Protein AF-A0A0L8C1Y3-F1 (afdb_monomer_lite)

InterPro domains:
  IPR029058 Alpha/Beta hydrolase fold [SSF53474] (23-76)

Secondary structure (DSSP, 8-state):
--HHHHHHHHHHHHHHHHHHT-PPP--EEEEE--TT--GGGGHHHHHHHHTTT-EEEEE----S-HHHHHHHHHHH--

Foldseek 3Di:
DPVVVVVVVVVVVVVVVVVVPPDPDQQEAEAEDDPPDAQPVCVVVCVVSVVVVHHYHYFDQPPPDPVSSVVSSVVSDD

Structure (mmCIF, N/CA/C/O backbone):
data_AF-A0A0L8C1Y3-F1
#
_entry.id   AF-A0A0L8C1Y3-F1
#
loop_
_atom_site.group_PDB
_atom_site.id
_atom_site.type_symbol
_atom_site.label_atom_id
_atom_site.label_alt_id
_atom_site.label_comp_id
_atom_site.label_asym_id
_atom_site.label_entity_id
_atom_site.label_seq_id
_atom_site.pdbx_PDB_ins_code
_atom_site.Cartn_x
_atom_site.Cartn_y
_atom_site.Cartn_z
_atom_site.occupancy
_atom_site.B_iso_or_equiv
_atom_site.auth_seq_id
_atom_site.auth_comp_id
_atom_site.auth_asym_id
_atom_site.auth_atom_id
_atom_site.pdbx_PDB_model_num
ATOM 1 N N . MET A 1 1 ? -58.012 -21.098 5.233 1.00 57.53 1 MET A N 1
ATOM 2 C CA . MET A 1 1 ? -56.878 -20.885 6.159 1.00 57.53 1 MET A CA 1
ATOM 3 C C . MET A 1 1 ? -55.528 -20.834 5.422 1.00 57.53 1 MET A C 1
ATOM 5 O O . MET A 1 1 ? -54.493 -21.042 6.030 1.00 57.53 1 MET A O 1
ATOM 9 N N . ASN A 1 2 ? -55.506 -20.531 4.114 1.00 53.41 2 ASN A N 1
ATOM 10 C CA . ASN A 1 2 ? -54.396 -20.974 3.252 1.00 53.41 2 ASN A CA 1
ATOM 11 C C . ASN A 1 2 ? -53.594 -19.785 2.699 1.00 53.41 2 ASN A C 1
ATOM 13 O O . ASN A 1 2 ? -52.411 -19.904 2.419 1.00 53.41 2 ASN A O 1
ATOM 17 N N . ARG A 1 3 ? -54.213 -18.597 2.634 1.00 53.38 3 ARG A N 1
ATOM 18 C CA . ARG A 1 3 ? -53.574 -17.368 2.141 1.00 53.38 3 ARG A CA 1
ATOM 19 C C . ARG A 1 3 ? -52.528 -16.806 3.107 1.00 53.38 3 ARG A C 1
ATOM 21 O O . ARG A 1 3 ? -51.608 -16.149 2.653 1.00 53.38 3 ARG A O 1
ATOM 28 N N . ARG A 1 4 ? -52.663 -17.076 4.415 1.00 51.94 4 ARG A N 1
ATOM 29 C CA . ARG A 1 4 ? -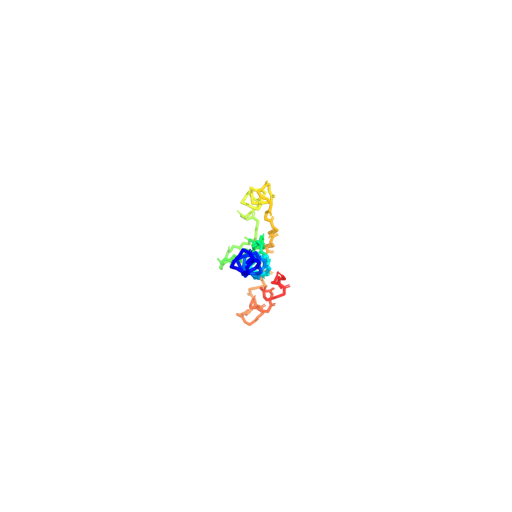51.724 -16.617 5.458 1.00 51.94 4 ARG A CA 1
ATOM 30 C C . ARG A 1 4 ? -50.451 -17.468 5.538 1.00 51.94 4 ARG A C 1
ATOM 32 O O . ARG A 1 4 ? -49.408 -16.938 5.893 1.00 51.94 4 ARG A O 1
ATOM 39 N N . LEU A 1 5 ? -50.524 -18.753 5.171 1.00 55.34 5 LEU A N 1
ATOM 40 C CA . LEU A 1 5 ? -49.336 -19.610 5.066 1.00 55.34 5 LEU A CA 1
ATOM 41 C C . LEU A 1 5 ? -48.491 -19.253 3.831 1.00 55.34 5 LEU A C 1
ATOM 43 O O . LEU A 1 5 ? -47.267 -19.254 3.910 1.00 55.34 5 LEU A O 1
ATOM 47 N N . SER A 1 6 ? -49.126 -18.880 2.714 1.00 55.94 6 SER A N 1
ATOM 48 C CA . SER A 1 6 ? -48.420 -18.480 1.488 1.00 55.94 6 SER A CA 1
ATOM 49 C C . SER A 1 6 ? -47.649 -17.159 1.623 1.00 55.94 6 SER A C 1
ATOM 51 O O . SER A 1 6 ? -46.555 -17.044 1.076 1.00 55.94 6 SER A O 1
ATOM 53 N N . THR A 1 7 ? -48.163 -16.174 2.370 1.00 56.56 7 THR A N 1
ATOM 54 C CA . THR A 1 7 ? -47.435 -14.916 2.638 1.00 56.56 7 THR A CA 1
ATOM 55 C C . THR A 1 7 ? -46.237 -15.109 3.564 1.00 56.56 7 THR A C 1
ATOM 57 O O . THR A 1 7 ? -45.225 -14.439 3.380 1.00 56.56 7 THR A O 1
ATOM 60 N N . LEU A 1 8 ? -46.320 -16.037 4.525 1.00 58.72 8 LEU A N 1
ATOM 61 C CA . LEU A 1 8 ? -45.202 -16.357 5.419 1.00 58.72 8 LEU A CA 1
ATOM 62 C C . LEU A 1 8 ? -44.045 -17.028 4.665 1.00 58.72 8 LEU A C 1
ATOM 64 O O . LEU A 1 8 ? -42.887 -16.685 4.883 1.00 58.72 8 LEU A O 1
ATOM 68 N N . ALA A 1 9 ? -44.364 -17.944 3.746 1.00 58.69 9 ALA A N 1
ATOM 69 C CA . ALA A 1 9 ? -43.366 -18.615 2.918 1.00 58.69 9 ALA A CA 1
ATOM 70 C C . ALA A 1 9 ? -42.638 -17.629 1.986 1.00 58.69 9 ALA A C 1
ATOM 72 O O . ALA A 1 9 ? -41.414 -17.655 1.908 1.00 58.69 9 ALA A O 1
ATOM 73 N N . LEU A 1 10 ? -43.359 -16.707 1.337 1.00 58.56 10 LEU A N 1
ATOM 74 C CA . LEU A 1 10 ? -42.746 -15.715 0.444 1.00 58.56 10 LEU A CA 1
ATOM 75 C C . LEU A 1 10 ? -41.827 -14.731 1.192 1.00 58.56 10 LEU A C 1
ATOM 77 O O . LEU A 1 10 ? -40.740 -14.429 0.706 1.00 58.56 10 LEU A O 1
ATOM 81 N N . ALA A 1 11 ? -42.221 -14.292 2.393 1.00 59.06 11 ALA A N 1
ATOM 82 C CA . ALA A 1 11 ? -41.400 -13.422 3.240 1.00 59.06 11 ALA A CA 1
ATOM 83 C C . ALA A 1 11 ? -40.104 -14.106 3.723 1.00 59.06 11 ALA A C 1
ATOM 85 O O . ALA A 1 11 ? -39.066 -13.454 3.851 1.00 59.06 11 ALA A O 1
ATOM 86 N N . PHE A 1 12 ? -40.148 -15.425 3.946 1.00 58.59 12 PHE A N 1
ATOM 87 C CA . PHE A 1 12 ? -38.983 -16.223 4.332 1.00 58.59 12 PHE A CA 1
ATOM 88 C C . PHE A 1 12 ? -38.002 -16.437 3.168 1.00 58.59 12 PHE A C 1
ATOM 90 O O . PHE A 1 12 ? -36.793 -16.423 3.364 1.00 58.59 12 PHE A O 1
ATOM 97 N N . PHE A 1 13 ? -38.496 -16.575 1.934 1.00 57.78 13 PHE A N 1
ATOM 98 C CA . PHE A 1 13 ? -37.625 -16.669 0.756 1.00 57.78 13 PHE A CA 1
ATOM 99 C C . PHE A 1 13 ? -36.914 -15.343 0.438 1.00 57.78 13 PHE A C 1
ATOM 101 O O . PHE A 1 13 ? -35.752 -15.353 0.038 1.00 57.78 13 PHE A O 1
ATOM 108 N N . THR A 1 14 ? -37.561 -14.193 0.659 1.00 58.53 14 THR A N 1
ATOM 109 C CA . THR A 1 14 ? -36.935 -12.879 0.424 1.00 58.53 14 THR A CA 1
ATOM 110 C C . THR A 1 14 ? -35.829 -12.531 1.423 1.00 58.53 14 THR A C 1
ATOM 112 O O . THR A 1 14 ? -34.855 -11.883 1.043 1.00 58.53 14 THR A O 1
ATOM 115 N N . SER A 1 15 ? -35.929 -12.970 2.682 1.00 59.72 15 SER A N 1
ATOM 116 C CA . SER A 1 15 ? -34.911 -12.676 3.702 1.00 59.72 15 SER A CA 1
ATOM 117 C C . SER A 1 15 ? -33.609 -13.456 3.487 1.00 59.72 15 SER A C 1
ATOM 119 O O . SER A 1 15 ? -32.531 -12.924 3.744 1.00 59.72 15 SER A O 1
ATOM 121 N N . VAL A 1 16 ? -33.689 -14.681 2.957 1.00 61.03 16 VAL A N 1
ATOM 122 C CA . VAL A 1 16 ? -32.514 -15.517 2.651 1.00 61.03 16 VAL A CA 1
ATOM 123 C C . VAL A 1 16 ? -31.694 -14.937 1.492 1.00 61.03 16 VAL A C 1
ATOM 125 O O . VAL A 1 16 ? -30.466 -14.920 1.559 1.00 61.03 16 VAL A O 1
ATOM 128 N N . ILE A 1 17 ? -32.349 -14.393 0.458 1.00 60.81 17 ILE A N 1
ATOM 129 C CA . ILE A 1 17 ? -31.660 -13.751 -0.678 1.00 60.81 17 ILE A CA 1
ATOM 130 C C . ILE A 1 17 ? -30.980 -12.444 -0.240 1.00 60.81 17 ILE A C 1
ATOM 132 O O . ILE A 1 17 ? -29.853 -12.175 -0.648 1.00 60.81 17 ILE A O 1
ATOM 136 N N . ALA A 1 18 ? -31.625 -11.654 0.624 1.00 59.75 18 ALA A N 1
ATOM 137 C CA . ALA A 1 18 ? -31.055 -10.407 1.138 1.00 59.75 18 ALA A CA 1
ATOM 138 C C . ALA A 1 18 ? -29.792 -10.634 1.994 1.00 59.75 18 ALA A C 1
ATOM 140 O O . ALA A 1 18 ? -28.838 -9.872 1.876 1.00 59.75 18 ALA A O 1
ATOM 141 N N . PHE A 1 19 ? -29.748 -11.706 2.795 1.00 59.00 19 PHE A N 1
ATOM 142 C CA . PHE A 1 19 ? -28.552 -12.084 3.562 1.00 59.00 19 PHE A CA 1
ATOM 143 C C . PHE A 1 19 ? -27.387 -12.538 2.671 1.00 59.00 19 PHE A C 1
ATOM 145 O O . PHE A 1 19 ? -26.235 -12.231 2.963 1.00 59.00 19 PHE A O 1
ATOM 152 N N . ALA A 1 20 ? -27.675 -13.245 1.575 1.00 60.56 20 ALA A N 1
ATOM 153 C CA . ALA A 1 20 ? -26.654 -13.695 0.627 1.00 60.56 20 ALA A CA 1
ATOM 154 C C . ALA A 1 20 ? -26.090 -12.554 -0.243 1.00 60.56 20 ALA A C 1
ATOM 156 O O . ALA A 1 20 ? -24.986 -12.667 -0.768 1.00 60.56 20 ALA A O 1
ATOM 157 N N . ALA A 1 21 ? -26.840 -11.458 -0.394 1.00 60.50 21 ALA A N 1
ATOM 158 C CA . ALA A 1 21 ? -26.466 -10.303 -1.207 1.00 60.50 21 ALA A CA 1
ATOM 159 C C . ALA A 1 21 ? -25.670 -9.229 -0.444 1.00 60.50 21 ALA A C 1
ATOM 161 O O . ALA A 1 21 ? -25.319 -8.203 -1.032 1.00 60.50 21 ALA A O 1
ATOM 162 N N . GLN A 1 22 ? -25.373 -9.435 0.844 1.00 65.50 22 GLN A N 1
ATOM 163 C CA . GLN A 1 22 ? -24.526 -8.519 1.599 1.00 65.50 22 GLN A CA 1
ATOM 164 C C . GLN A 1 22 ? -23.077 -8.673 1.112 1.00 65.50 22 GLN A C 1
ATOM 166 O O . GLN A 1 22 ? -22.316 -9.498 1.613 1.00 65.50 22 GLN A O 1
ATOM 171 N N . ALA A 1 23 ? -22.706 -7.900 0.090 1.00 68.06 23 ALA A N 1
ATOM 172 C CA . ALA A 1 23 ? -21.325 -7.809 -0.358 1.00 68.06 23 ALA A CA 1
ATOM 173 C C . ALA A 1 23 ? -20.440 -7.424 0.836 1.00 68.06 23 ALA A C 1
ATOM 175 O O . ALA A 1 23 ? -20.777 -6.506 1.591 1.00 68.06 23 ALA A O 1
ATOM 176 N N . ALA A 1 24 ? -19.334 -8.147 1.017 1.00 74.94 24 ALA A N 1
ATOM 177 C CA . ALA A 1 24 ? -18.363 -7.824 2.050 1.00 74.94 24 ALA A CA 1
ATOM 178 C C . ALA A 1 24 ? -17.890 -6.376 1.870 1.00 74.94 24 ALA A C 1
ATOM 180 O O . ALA A 1 24 ? -17.659 -5.915 0.750 1.00 74.94 24 ALA A O 1
ATOM 181 N N . GLU A 1 25 ? -17.771 -5.649 2.977 1.00 86.00 25 GLU A N 1
ATOM 182 C CA . GLU A 1 25 ? -17.306 -4.270 2.938 1.00 86.00 25 GLU A CA 1
ATOM 183 C C . GLU A 1 25 ? -15.845 -4.227 2.458 1.00 86.00 25 GLU A C 1
ATOM 185 O O . GLU A 1 25 ? -14.970 -4.863 3.047 1.00 86.00 25 GLU A O 1
ATOM 190 N N . VAL A 1 26 ? -15.569 -3.480 1.383 1.00 90.38 26 VAL A N 1
ATOM 191 C CA . VAL A 1 26 ? -14.207 -3.332 0.848 1.00 90.38 26 VAL A CA 1
ATOM 192 C C . VAL A 1 26 ? -13.428 -2.359 1.729 1.00 90.38 26 VAL A C 1
ATOM 194 O O . VAL A 1 26 ? -13.723 -1.164 1.765 1.00 90.38 26 VAL A O 1
ATOM 197 N N . LYS A 1 27 ? -12.420 -2.876 2.436 1.00 94.88 27 LYS A N 1
ATOM 198 C CA . LYS A 1 27 ? -11.578 -2.104 3.364 1.00 94.88 27 LYS A CA 1
ATOM 199 C C . LYS A 1 27 ? -10.102 -2.031 2.968 1.00 94.88 27 LYS A C 1
ATOM 201 O O . LYS A 1 27 ? -9.335 -1.382 3.673 1.00 94.88 27 LYS A O 1
ATOM 206 N N . ASN A 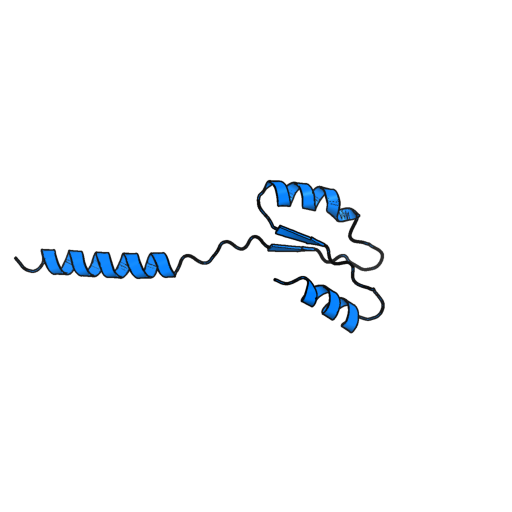1 28 ? -9.704 -2.645 1.857 1.00 96.00 28 ASN A N 1
ATOM 207 C CA . ASN A 1 28 ? -8.310 -2.672 1.414 1.00 96.00 28 ASN A CA 1
ATOM 208 C C . ASN A 1 28 ? -8.007 -1.452 0.532 1.00 96.00 28 ASN A C 1
ATOM 210 O O . ASN A 1 28 ? -8.735 -1.169 -0.419 1.00 96.00 28 ASN A O 1
ATOM 214 N N . ILE A 1 29 ? -6.929 -0.731 0.839 1.00 96.69 29 ILE A N 1
ATOM 215 C CA . ILE A 1 29 ? -6.440 0.418 0.071 1.00 96.69 29 ILE A CA 1
ATOM 216 C C . ILE A 1 29 ? -4.988 0.150 -0.311 1.00 96.69 29 ILE A C 1
ATOM 218 O O . ILE A 1 29 ? -4.131 -0.011 0.555 1.00 96.69 29 ILE A O 1
ATOM 222 N N . VAL A 1 30 ? -4.699 0.153 -1.611 1.00 96.94 30 VAL A N 1
ATOM 223 C CA . VAL A 1 30 ? -3.332 0.063 -2.134 1.00 96.94 30 VAL A CA 1
ATOM 224 C C . VAL A 1 30 ? -2.909 1.443 -2.624 1.00 96.94 30 VAL A C 1
ATOM 226 O O . VAL A 1 30 ? -3.550 2.018 -3.502 1.00 96.94 30 VAL A O 1
ATOM 229 N N . ILE A 1 31 ? -1.837 1.982 -2.046 1.00 96.50 31 ILE A N 1
ATOM 230 C CA . ILE A 1 31 ? -1.265 3.274 -2.424 1.00 96.50 31 ILE A CA 1
ATOM 231 C C . ILE A 1 31 ? -0.027 3.025 -3.280 1.00 96.50 31 ILE A C 1
ATOM 233 O O . ILE A 1 31 ? 0.937 2.405 -2.833 1.00 96.50 31 ILE A O 1
ATOM 237 N N . VAL A 1 32 ? -0.055 3.546 -4.503 1.00 95.81 32 VAL A N 1
ATOM 238 C CA . VAL A 1 32 ? 1.020 3.435 -5.490 1.00 95.81 32 VAL A CA 1
ATOM 239 C C . VAL A 1 32 ? 1.525 4.843 -5.792 1.00 95.81 32 VAL A C 1
ATOM 241 O O . VAL A 1 32 ? 0.753 5.698 -6.227 1.00 95.81 32 VAL A O 1
ATOM 244 N N . HIS A 1 33 ? 2.797 5.119 -5.509 1.00 93.25 3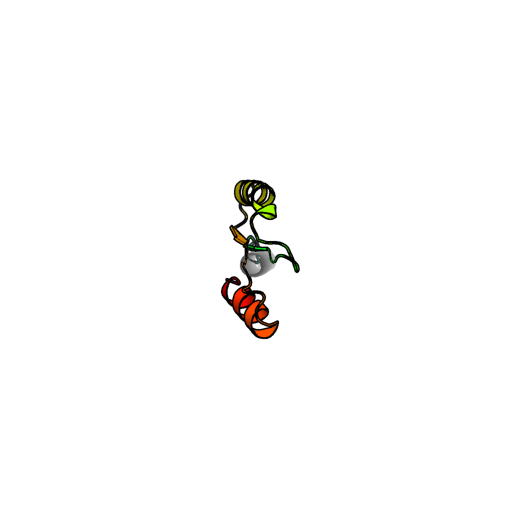3 HIS A N 1
ATOM 245 C CA . HIS A 1 33 ? 3.368 6.449 -5.727 1.00 93.25 33 HIS A CA 1
ATOM 246 C C . HIS A 1 33 ? 3.731 6.684 -7.205 1.00 93.25 33 HIS A C 1
ATOM 248 O O . HIS A 1 33 ? 3.940 5.747 -7.975 1.00 93.25 33 HIS A O 1
ATOM 254 N N . GLY A 1 34 ? 3.818 7.958 -7.599 1.00 87.19 34 GLY A N 1
ATOM 255 C CA . GLY A 1 34 ? 4.282 8.365 -8.928 1.00 87.19 34 GLY A CA 1
ATOM 256 C C . GLY A 1 34 ? 5.810 8.381 -9.060 1.00 87.19 34 GLY A C 1
ATOM 257 O O . GLY A 1 34 ? 6.540 8.088 -8.109 1.00 87.19 34 GLY A O 1
ATOM 258 N N . ALA A 1 35 ? 6.295 8.763 -10.244 1.00 81.94 35 ALA A N 1
ATOM 259 C CA . ALA A 1 35 ? 7.723 8.928 -10.508 1.00 81.94 35 ALA A CA 1
ATOM 260 C C . ALA A 1 35 ? 8.349 10.009 -9.603 1.00 81.94 35 ALA A C 1
ATOM 262 O O . ALA A 1 35 ? 7.709 11.018 -9.311 1.00 81.94 35 A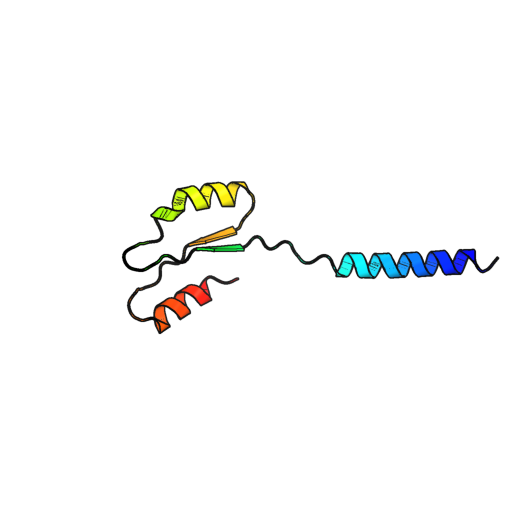LA A O 1
ATOM 263 N N . LEU A 1 36 ? 9.611 9.802 -9.200 1.00 80.50 36 LEU A N 1
ATOM 264 C CA . LEU A 1 36 ? 10.409 10.691 -8.331 1.00 80.50 36 LEU A CA 1
ATOM 265 C C . LEU A 1 36 ? 9.930 10.815 -6.869 1.00 80.50 36 LEU A C 1
ATOM 267 O O . LEU A 1 36 ? 10.496 11.603 -6.114 1.00 80.50 36 LEU A O 1
ATOM 271 N N . ALA A 1 37 ? 8.923 10.041 -6.463 1.00 89.25 37 ALA A N 1
ATOM 272 C CA . ALA A 1 37 ? 8.449 9.949 -5.084 1.00 89.25 37 ALA A CA 1
ATOM 273 C C . ALA A 1 37 ? 8.728 8.559 -4.491 1.00 89.25 37 ALA A C 1
ATOM 275 O O . ALA A 1 37 ? 9.093 7.624 -5.204 1.00 89.25 37 ALA A O 1
ATOM 276 N N . ASP A 1 38 ? 8.502 8.429 -3.188 1.00 90.12 38 ASP A N 1
ATOM 277 C CA . ASP A 1 38 ? 8.414 7.152 -2.489 1.00 90.12 38 ASP A CA 1
ATOM 278 C C . ASP A 1 38 ? 7.139 7.098 -1.625 1.00 90.12 38 ASP A C 1
ATOM 280 O O . ASP A 1 38 ? 6.327 8.029 -1.575 1.00 90.12 38 ASP A O 1
ATOM 284 N N . GLY A 1 39 ? 6.949 5.979 -0.937 1.00 90.31 39 GLY A N 1
ATOM 285 C CA . GLY A 1 39 ? 5.817 5.730 -0.060 1.00 90.31 39 GLY A CA 1
ATOM 286 C C . GLY A 1 39 ? 5.795 6.571 1.220 1.00 90.31 39 GLY A C 1
ATOM 287 O O . GLY A 1 39 ? 4.761 6.625 1.885 1.00 90.31 39 GLY A O 1
ATOM 288 N N . SER A 1 40 ? 6.890 7.246 1.588 1.00 92.38 40 SER A N 1
ATOM 289 C CA . SER A 1 40 ? 7.000 7.931 2.883 1.00 92.38 40 SER A CA 1
ATOM 290 C C . SER A 1 40 ? 6.012 9.094 3.026 1.00 92.38 40 SER A C 1
ATOM 292 O O . SER A 1 40 ? 5.460 9.302 4.110 1.00 92.38 40 SER A O 1
ATOM 294 N N . GLY A 1 41 ? 5.694 9.783 1.921 1.00 92.75 41 GLY A N 1
ATOM 295 C CA . GLY A 1 41 ? 4.730 10.889 1.884 1.00 92.75 41 GLY A CA 1
ATOM 296 C C . GLY A 1 41 ? 3.296 10.498 2.267 1.00 92.75 41 GLY A C 1
ATOM 297 O O . GLY A 1 41 ? 2.477 11.361 2.572 1.00 92.75 41 GLY A O 1
ATOM 298 N N . TRP A 1 42 ? 2.991 9.200 2.311 1.00 95.06 42 TRP A N 1
ATOM 299 C CA . TRP A 1 42 ? 1.653 8.676 2.591 1.00 95.06 42 TRP A CA 1
ATOM 300 C C . TRP A 1 42 ? 1.452 8.225 4.036 1.00 95.06 42 TRP A C 1
ATOM 302 O O . TRP A 1 42 ? 0.374 7.733 4.380 1.00 95.06 42 TRP A O 1
ATOM 312 N N . ARG A 1 43 ? 2.449 8.411 4.909 1.00 94.25 43 ARG A N 1
ATOM 313 C CA . ARG A 1 43 ? 2.383 7.952 6.302 1.00 94.25 43 ARG A CA 1
ATOM 314 C C . ARG A 1 43 ? 1.191 8.539 7.062 1.00 94.25 43 ARG A C 1
ATOM 316 O O . ARG A 1 43 ? 0.405 7.793 7.634 1.00 94.25 43 ARG A O 1
ATOM 323 N N . GLN A 1 44 ? 1.007 9.859 7.010 1.00 96.88 44 GLN A N 1
ATOM 324 C CA . GLN A 1 44 ? -0.094 10.520 7.720 1.00 96.88 44 GLN A CA 1
ATOM 325 C C . GLN A 1 44 ? -1.469 10.075 7.195 1.00 96.88 44 GLN A C 1
ATOM 327 O O . GLN A 1 44 ? -2.391 9.853 7.978 1.00 96.88 44 GLN A O 1
ATOM 332 N N . ALA A 1 45 ? -1.612 9.919 5.875 1.00 96.62 45 ALA A N 1
ATOM 333 C CA . ALA A 1 45 ? -2.848 9.428 5.267 1.00 96.62 45 ALA A CA 1
ATOM 334 C C . ALA A 1 45 ? -3.150 7.985 5.698 1.00 96.62 45 ALA A C 1
ATOM 336 O O . ALA A 1 45 ? -4.286 7.678 6.055 1.00 96.62 45 ALA A O 1
ATOM 337 N N . THR A 1 46 ? -2.124 7.133 5.732 1.00 97.44 46 THR A N 1
ATOM 338 C CA . THR A 1 46 ? -2.213 5.742 6.193 1.00 97.44 46 THR A CA 1
ATOM 339 C C . THR A 1 46 ? -2.714 5.673 7.629 1.00 97.44 46 THR A C 1
ATOM 341 O O . THR A 1 46 ? -3.731 5.038 7.882 1.00 97.44 46 THR A O 1
ATOM 344 N N . GLU A 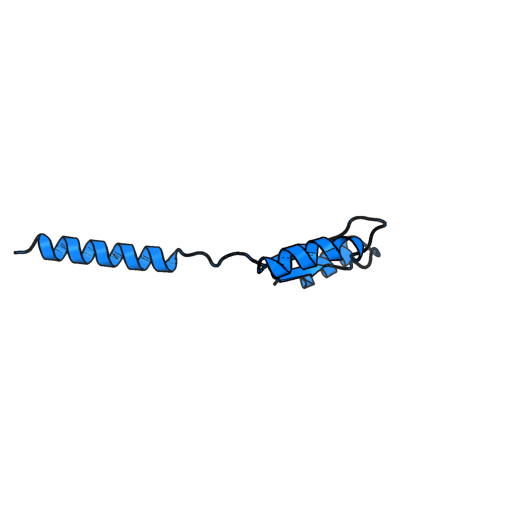1 47 ? -2.112 6.435 8.545 1.00 97.88 47 GLU A N 1
ATOM 345 C CA . GLU A 1 47 ? -2.541 6.471 9.949 1.00 97.88 47 GLU A CA 1
ATOM 346 C C . GLU A 1 47 ? -4.006 6.916 10.113 1.00 97.88 47 GLU A C 1
ATOM 348 O O . GLU A 1 47 ? -4.724 6.418 10.983 1.00 97.88 47 GLU A O 1
ATOM 353 N N . ILE A 1 48 ? -4.478 7.865 9.296 1.00 98.44 48 ILE A N 1
ATOM 354 C CA . ILE A 1 48 ? -5.878 8.320 9.318 1.00 98.44 48 ILE A CA 1
ATOM 355 C C . ILE A 1 48 ? -6.822 7.219 8.819 1.00 98.44 48 ILE A C 1
ATOM 357 O O . ILE A 1 48 ? -7.903 7.039 9.384 1.00 98.44 48 ILE A O 1
ATOM 361 N N . LEU A 1 49 ? -6.443 6.507 7.759 1.00 98.00 49 LEU A N 1
ATOM 362 C CA . LEU A 1 49 ? -7.252 5.454 7.146 1.00 98.00 49 LEU A CA 1
ATOM 363 C C . LEU A 1 49 ? -7.304 4.197 8.021 1.00 98.00 49 LEU A C 1
ATOM 365 O O . LEU A 1 49 ? -8.387 3.658 8.244 1.00 98.00 49 LEU A O 1
ATOM 369 N N . GLU A 1 50 ? -6.182 3.789 8.606 1.00 97.88 50 GLU A N 1
ATOM 370 C CA . GLU A 1 50 ? -6.124 2.669 9.550 1.00 97.88 50 GLU A CA 1
ATOM 371 C C . GLU A 1 50 ? -6.997 2.931 10.784 1.00 97.88 50 GLU A C 1
ATOM 373 O O . GLU A 1 50 ? -7.794 2.079 11.174 1.00 97.88 50 GLU A O 1
ATOM 378 N N . LYS A 1 51 ? -6.973 4.156 11.335 1.00 98.31 51 LYS A N 1
ATOM 379 C CA . LYS A 1 51 ? -7.888 4.574 12.421 1.00 98.31 51 LYS A CA 1
ATOM 380 C C . LYS A 1 51 ? -9.369 4.498 12.037 1.00 98.31 51 LYS A C 1
ATOM 382 O O . LYS A 1 51 ? -10.224 4.449 12.917 1.00 98.31 51 LYS A O 1
ATOM 387 N N . ARG A 1 52 ? -9.687 4.507 10.740 1.00 97.25 52 ARG A N 1
ATOM 388 C CA . ARG A 1 52 ? -11.047 4.358 10.195 1.00 97.25 52 ARG A CA 1
ATOM 389 C C . ARG A 1 52 ? -11.381 2.911 9.806 1.00 97.25 52 ARG A C 1
ATOM 391 O O . ARG A 1 52 ? -12.452 2.676 9.249 1.00 97.25 52 ARG A O 1
ATOM 398 N N . GLY A 1 53 ? -10.501 1.955 10.108 1.00 97.19 53 GLY A N 1
ATOM 399 C CA . GLY A 1 53 ? -10.715 0.528 9.868 1.00 97.19 53 GLY A CA 1
ATOM 400 C C . GLY A 1 53 ? -10.399 0.066 8.446 1.00 97.19 53 GLY A C 1
ATOM 401 O O . GLY A 1 53 ? -10.939 -0.952 8.020 1.00 97.19 53 GLY A O 1
ATOM 402 N N . TYR A 1 54 ? -9.573 0.806 7.702 1.00 97.56 54 TYR A N 1
ATOM 403 C CA . TYR A 1 54 ? -9.048 0.353 6.412 1.00 97.56 54 TYR A CA 1
ATOM 404 C C . TYR A 1 54 ? -7.712 -0.374 6.596 1.00 97.56 54 TYR A C 1
ATOM 406 O O . TYR A 1 54 ? -6.884 0.049 7.400 1.00 97.56 54 TYR A O 1
ATOM 414 N N . ALA A 1 55 ? -7.483 -1.431 5.820 1.00 96.75 55 ALA A N 1
ATOM 415 C CA . ALA A 1 55 ? -6.175 -2.055 5.670 1.00 96.75 55 ALA A CA 1
ATOM 416 C C . ALA A 1 55 ? -5.433 -1.357 4.526 1.00 96.75 55 ALA A C 1
ATOM 418 O O . ALA A 1 55 ? -5.880 -1.390 3.379 1.00 96.75 55 ALA A O 1
ATOM 419 N N . VAL A 1 56 ? -4.321 -0.688 4.828 1.00 97.38 56 VAL A N 1
ATOM 420 C CA . VAL A 1 56 ? -3.577 0.105 3.844 1.00 97.38 56 VAL A CA 1
ATOM 421 C C . VAL A 1 56 ? -2.251 -0.575 3.525 1.00 97.38 56 VAL A C 1
ATOM 423 O O . VAL A 1 56 ? -1.492 -0.925 4.421 1.00 97.38 56 VAL A O 1
ATOM 426 N N . THR A 1 57 ? -1.949 -0.742 2.240 1.00 97.00 57 THR A N 1
ATOM 427 C CA . THR A 1 57 ? -0.644 -1.211 1.759 1.00 97.00 57 THR A CA 1
ATOM 428 C C . THR A 1 57 ? -0.021 -0.146 0.870 1.00 97.00 57 THR A C 1
ATOM 430 O O . THR A 1 57 ? -0.609 0.254 -0.133 1.00 97.00 57 THR A O 1
ATOM 433 N N . ILE A 1 58 ? 1.177 0.316 1.224 1.00 96.25 58 ILE A N 1
ATOM 434 C CA . ILE A 1 58 ? 1.954 1.241 0.396 1.00 96.25 58 ILE A CA 1
ATOM 435 C C . ILE A 1 58 ? 2.935 0.420 -0.442 1.00 96.25 58 ILE A C 1
ATOM 437 O O . ILE A 1 58 ? 3.754 -0.320 0.104 1.00 96.25 58 ILE A O 1
ATOM 441 N N . VAL A 1 59 ? 2.860 0.546 -1.764 1.00 96.06 59 VAL A N 1
ATOM 442 C CA . VAL A 1 59 ? 3.752 -0.160 -2.687 1.00 96.06 59 VAL A CA 1
ATOM 443 C C . VAL A 1 59 ? 5.008 0.671 -2.909 1.00 96.06 59 VAL A C 1
ATOM 445 O O . VAL A 1 59 ? 4.918 1.770 -3.454 1.00 96.06 59 VAL A O 1
ATOM 448 N N . GLN A 1 60 ? 6.176 0.115 -2.569 1.00 94.56 60 GLN A N 1
ATOM 449 C CA . GLN A 1 60 ? 7.437 0.565 -3.161 1.00 94.56 60 GLN A CA 1
ATOM 450 C C . GLN A 1 60 ? 7.706 -0.190 -4.451 1.00 94.56 60 GLN A C 1
ATOM 452 O O . GLN A 1 60 ? 8.127 -1.347 -4.447 1.00 94.56 60 GLN A O 1
ATOM 457 N N . GLN A 1 61 ? 7.455 0.498 -5.556 1.00 94.00 61 GLN A N 1
ATOM 458 C CA . GLN A 1 61 ? 7.790 0.018 -6.885 1.00 94.00 61 GLN A CA 1
ATOM 459 C C . GLN A 1 61 ? 9.300 0.197 -7.116 1.00 94.00 61 GLN A C 1
ATOM 461 O O . GLN A 1 61 ? 9.869 1.178 -6.632 1.00 94.00 61 GLN A O 1
ATOM 466 N N . PRO A 1 62 ? 9.973 -0.733 -7.810 1.00 93.12 62 PRO A N 1
ATOM 467 C CA . PRO A 1 62 ? 11.415 -0.658 -8.037 1.00 93.12 62 PRO A CA 1
ATOM 468 C C . PRO A 1 62 ? 11.836 0.481 -8.980 1.00 93.12 62 PRO A C 1
ATOM 470 O O . PRO A 1 62 ? 12.996 0.885 -8.941 1.00 93.12 62 PRO A O 1
ATOM 473 N N . ILE A 1 63 ? 10.926 1.008 -9.809 1.00 92.06 63 ILE A N 1
ATOM 474 C CA . ILE A 1 63 ? 11.185 2.049 -10.820 1.00 92.06 63 ILE A CA 1
ATOM 475 C C . ILE A 1 63 ? 12.295 1.621 -11.804 1.00 92.06 63 ILE A C 1
ATOM 477 O O . ILE A 1 63 ? 13.034 2.437 -12.354 1.00 92.06 63 ILE A O 1
ATOM 481 N N . THR A 1 64 ? 12.441 0.312 -12.022 1.00 94.00 64 THR A N 1
ATOM 482 C CA . THR A 1 64 ? 13.410 -0.278 -12.961 1.00 94.00 64 THR A CA 1
ATOM 483 C C . THR A 1 64 ? 12.798 -0.496 -14.339 1.00 94.00 64 THR A C 1
ATOM 485 O O . THR A 1 64 ? 13.477 -0.337 -15.353 1.00 94.00 64 THR A O 1
ATOM 488 N N . SER A 1 65 ? 11.509 -0.842 -14.392 1.00 94.94 65 SER A N 1
ATOM 489 C CA . SER A 1 65 ? 10.713 -0.948 -15.611 1.00 94.94 65 SER A CA 1
ATOM 490 C C . SER A 1 65 ? 9.220 -0.907 -15.279 1.00 94.94 65 SER A C 1
ATOM 492 O O . SER A 1 65 ? 8.811 -1.279 -14.180 1.00 94.94 65 SER A O 1
ATOM 494 N N . LEU A 1 66 ? 8.381 -0.542 -16.257 1.00 95.00 66 LEU A N 1
ATOM 495 C CA . LEU A 1 66 ? 6.924 -0.585 -16.084 1.00 95.00 66 LEU A CA 1
ATOM 496 C C . LEU A 1 66 ? 6.427 -1.997 -15.728 1.00 95.00 66 LEU A C 1
ATOM 498 O O . LEU A 1 66 ? 5.510 -2.146 -14.926 1.00 95.00 66 LEU A O 1
ATOM 502 N N . ALA A 1 67 ? 7.022 -3.035 -16.321 1.00 97.81 67 ALA A N 1
ATOM 503 C CA . ALA A 1 67 ? 6.631 -4.416 -16.055 1.00 97.81 67 ALA A CA 1
ATOM 504 C C . ALA A 1 67 ? 6.927 -4.817 -14.600 1.00 97.81 67 ALA A C 1
ATOM 506 O O . ALA A 1 67 ? 6.084 -5.446 -13.957 1.00 97.81 67 ALA A O 1
ATOM 507 N N . ASP A 1 68 ? 8.082 -4.412 -14.069 1.00 97.12 68 ASP A N 1
ATOM 508 C CA . ASP A 1 68 ? 8.461 -4.693 -12.681 1.00 97.12 68 ASP A CA 1
ATOM 509 C C . ASP A 1 68 ? 7.589 -3.921 -11.684 1.00 97.12 68 ASP A C 1
ATOM 511 O O . ASP A 1 68 ? 7.175 -4.478 -10.665 1.00 97.12 68 ASP A O 1
ATOM 515 N N . ASP A 1 69 ? 7.258 -2.669 -11.998 1.00 95.44 69 ASP A N 1
ATOM 516 C CA . ASP A 1 69 ? 6.386 -1.805 -11.198 1.00 95.44 69 ASP A CA 1
ATOM 517 C C . ASP A 1 69 ? 4.951 -2.360 -11.120 1.00 95.44 69 ASP A C 1
ATOM 519 O O . ASP A 1 69 ? 4.361 -2.467 -10.036 1.00 95.44 69 ASP A O 1
ATOM 523 N N . VAL A 1 70 ? 4.420 -2.833 -12.254 1.00 96.19 70 VAL A N 1
ATOM 524 C CA . VAL A 1 70 ? 3.134 -3.546 -12.322 1.00 96.19 70 VAL A CA 1
ATOM 525 C C . VAL A 1 70 ? 3.191 -4.844 -11.518 1.00 96.19 70 VAL A C 1
ATOM 527 O O . VAL A 1 70 ? 2.278 -5.132 -10.741 1.00 96.19 70 VAL A O 1
ATOM 530 N N . ALA A 1 71 ? 4.262 -5.629 -11.656 1.00 97.56 71 ALA A N 1
ATOM 531 C CA . ALA A 1 71 ? 4.420 -6.870 -10.906 1.00 97.56 71 ALA A CA 1
ATOM 532 C C . ALA A 1 71 ? 4.508 -6.624 -9.390 1.00 97.56 71 ALA A C 1
ATOM 534 O O . ALA A 1 71 ? 3.944 -7.397 -8.615 1.00 97.56 71 ALA A O 1
ATOM 535 N N . ALA A 1 72 ? 5.186 -5.558 -8.955 1.00 96.50 72 ALA A N 1
ATOM 536 C CA . ALA A 1 72 ? 5.253 -5.156 -7.552 1.00 96.50 72 ALA A CA 1
ATOM 537 C C . ALA A 1 72 ? 3.880 -4.752 -7.008 1.00 96.50 72 ALA A C 1
ATOM 539 O O . ALA A 1 72 ? 3.483 -5.236 -5.949 1.00 96.50 72 ALA A O 1
ATOM 540 N N . THR A 1 73 ? 3.133 -3.947 -7.764 1.00 96.69 73 THR A N 1
ATOM 541 C CA . THR A 1 73 ? 1.775 -3.527 -7.394 1.00 96.69 73 THR A CA 1
ATOM 542 C C . THR A 1 73 ? 0.818 -4.712 -7.293 1.00 96.69 73 THR A C 1
ATOM 544 O O . THR A 1 73 ? 0.103 -4.841 -6.303 1.00 96.69 73 THR A O 1
ATOM 547 N N . ASN A 1 74 ? 0.845 -5.634 -8.258 1.00 97.12 74 ASN A N 1
ATOM 548 C CA . ASN A 1 74 ? -0.036 -6.804 -8.252 1.00 97.12 74 ASN A CA 1
ATOM 549 C C . ASN A 1 74 ? 0.181 -7.717 -7.036 1.00 97.12 74 ASN A C 1
ATOM 551 O O . ASN A 1 74 ? -0.778 -8.304 -6.548 1.00 97.12 74 ASN A O 1
ATOM 555 N N . ARG A 1 75 ? 1.410 -7.815 -6.508 1.00 96.31 75 ARG A N 1
ATOM 556 C CA . ARG A 1 75 ? 1.691 -8.593 -5.286 1.00 96.31 75 ARG A CA 1
ATOM 557 C C . ARG A 1 75 ? 1.062 -7.999 -4.022 1.00 96.31 75 ARG A C 1
ATOM 559 O O . ARG A 1 75 ? 0.934 -8.715 -3.036 1.00 96.31 75 ARG A O 1
ATOM 566 N N . ALA A 1 76 ? 0.706 -6.714 -4.031 1.00 95.19 76 ALA A N 1
ATOM 567 C CA . ALA A 1 76 ? 0.092 -6.036 -2.891 1.00 95.19 76 ALA A CA 1
ATOM 568 C C . ALA A 1 76 ? -1.438 -6.193 -2.841 1.00 95.19 76 ALA A C 1
ATOM 570 O O . ALA A 1 76 ? -2.046 -5.911 -1.809 1.00 95.19 76 ALA A O 1
ATOM 571 N N . ILE A 1 77 ? -2.062 -6.635 -3.936 1.00 93.50 77 ILE A N 1
ATOM 572 C CA . ILE A 1 77 ? -3.512 -6.818 -4.031 1.00 93.50 77 ILE A CA 1
ATOM 573 C C . ILE A 1 77 ? -3.887 -8.146 -3.360 1.00 93.50 77 ILE A C 1
ATOM 575 O O . ILE A 1 77 ? -3.428 -9.206 -3.785 1.00 93.50 77 ILE A O 1
ATOM 579 N N . HIS A 1 78 ? -4.715 -8.069 -2.317 1.00 81.12 78 HIS A N 1
ATOM 580 C CA . HIS A 1 78 ? -5.223 -9.199 -1.537 1.00 81.12 78 HIS A CA 1
ATOM 581 C C . HIS A 1 78 ? -6.680 -8.980 -1.115 1.00 81.12 78 HIS A C 1
ATOM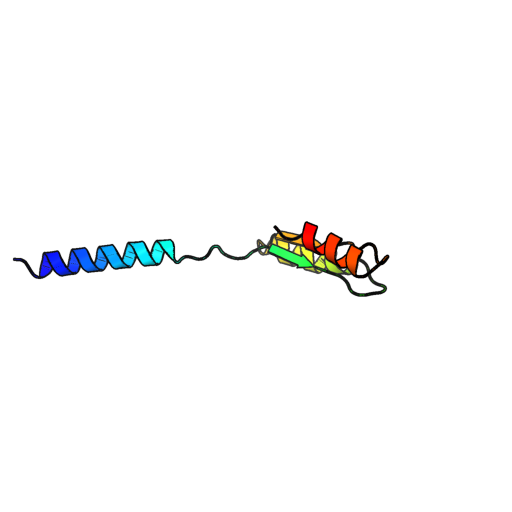 583 O O . HIS A 1 78 ? -7.112 -7.804 -1.004 1.00 81.12 78 HIS A O 1
#

Radius of gyration: 22.85 Å; chains: 1; bounding box: 70×32×28 Å

Sequence (78 aa):
MNRRLSTLALAFFTSVIAFAAQAAEVKNIVIVHGALADGSGWRQATEILEKRGYAVTIVQQPITSLADDVAATNRAIH

pLDDT: mean 83.58, std 16.75, range [51.94, 98.44]

Organism: Ensifer adhaerens (NCBI:txid106592)